Protein AF-A0AAD8A8C2-F1 (afdb_monomer_lite)

Secondary structure (DSSP, 8-state):
-------TT-PPPP-TTTTGGGG-SSEEEE-SSTTSEEEE-STTPPBPTTSSPBPSS-SSEEEEE-SS-EEEEESSSSS--EEE--PPPP---

Sequence (93 aa):
MDVRVFHRGRQPMPSVCQTNNGDCSHLCLLAPGSKGRTCACPIGIKLMVNGLTCAMGPTNSLIFAHRVDIRQISLDVPYIVDVVLPLPPLKML

Organism: Diploptera punctata (NCBI:txid6984)

Radius of gyration: 18.24 Å; chains: 1; bounding box: 44×36×52 Å

pLDDT: mean 92.32, std 6.48, range [63.88, 98.31]

Foldseek 3Di:
DDDDDDDPPPDDDDACCPPCNVLAPDHWAQDDDDSRTFHDDPPLWDDDPVRHYTDPGAPDWDWDDDPWFIWIWHPPDPDTDIDTDPDDTDDDD

Structure (mmCIF, N/CA/C/O backbone):
data_AF-A0AAD8A8C2-F1
#
_entry.id   AF-A0AAD8A8C2-F1
#
loop_
_atom_site.group_PDB
_atom_site.id
_atom_site.type_symbol
_atom_site.label_atom_id
_atom_site.label_alt_id
_atom_site.label_comp_id
_atom_site.label_asym_id
_atom_site.label_entity_id
_atom_site.label_seq_id
_atom_site.pdbx_PDB_ins_code
_atom_site.Cartn_x
_atom_site.Cartn_y
_atom_site.Cartn_z
_atom_site.occupancy
_atom_site.B_iso_or_equiv
_atom_site.auth_seq_id
_atom_site.auth_comp_id
_atom_site.auth_asym_id
_atom_site.auth_atom_id
_atom_site.pdbx_PDB_model_num
ATOM 1 N N . MET A 1 1 ? -12.992 -26.222 0.226 1.00 63.88 1 MET A N 1
ATOM 2 C CA . MET A 1 1 ? -14.270 -25.485 0.126 1.00 63.88 1 MET A CA 1
ATOM 3 C C . MET A 1 1 ? -14.496 -24.765 1.442 1.00 63.88 1 MET A C 1
ATOM 5 O O . MET A 1 1 ? -14.250 -25.371 2.474 1.00 63.88 1 MET A O 1
ATOM 9 N N . ASP A 1 2 ? -14.900 -23.497 1.396 1.00 91.94 2 ASP A N 1
ATOM 10 C CA . ASP A 1 2 ? -15.281 -22.692 2.566 1.00 91.94 2 ASP A CA 1
ATOM 11 C C . ASP A 1 2 ? -16.808 -22.514 2.539 1.00 91.94 2 ASP A C 1
ATOM 13 O O . ASP A 1 2 ? -17.370 -22.246 1.475 1.00 91.94 2 ASP A O 1
ATOM 17 N N . VAL A 1 3 ? -17.479 -22.700 3.678 1.00 91.62 3 VAL A N 1
ATOM 18 C CA . VAL A 1 3 ? -18.928 -22.503 3.824 1.00 91.62 3 VAL A CA 1
ATOM 19 C C . VAL A 1 3 ? -19.143 -21.383 4.830 1.00 91.62 3 VAL A C 1
ATOM 21 O O . VAL A 1 3 ? -18.744 -21.485 5.988 1.00 91.62 3 VAL A O 1
ATOM 24 N N . ARG A 1 4 ? -19.802 -20.305 4.397 1.00 89.69 4 ARG A N 1
ATOM 25 C CA . ARG A 1 4 ? -20.113 -19.147 5.243 1.00 89.69 4 ARG A CA 1
ATOM 26 C C . ARG A 1 4 ? -21.609 -18.905 5.297 1.00 89.69 4 ARG A C 1
ATOM 28 O O . ARG A 1 4 ? -22.302 -19.006 4.291 1.00 89.69 4 ARG A O 1
ATOM 35 N N . VAL A 1 5 ? -22.090 -18.505 6.470 1.00 91.25 5 VAL A N 1
ATOM 36 C CA . VAL A 1 5 ? -23.484 -18.098 6.658 1.00 91.25 5 VAL A CA 1
ATOM 37 C C . VAL A 1 5 ? -23.685 -16.686 6.105 1.00 91.25 5 VAL A C 1
ATOM 39 O O . VAL A 1 5 ? -23.022 -15.733 6.538 1.00 91.25 5 VAL A O 1
ATOM 42 N N . PHE A 1 6 ? -24.621 -16.556 5.165 1.00 91.62 6 PHE A N 1
ATOM 43 C CA . PHE A 1 6 ? -25.113 -15.282 4.654 1.00 91.62 6 PHE A CA 1
ATOM 44 C C . PHE A 1 6 ? -26.448 -14.955 5.330 1.00 91.62 6 PHE A C 1
ATOM 46 O O . PHE A 1 6 ? -27.445 -15.639 5.119 1.00 91.62 6 PHE A O 1
ATOM 53 N N . HIS A 1 7 ? -26.457 -13.932 6.186 1.00 93.75 7 HIS A N 1
ATOM 54 C CA . HIS A 1 7 ? -27.628 -13.550 6.972 1.00 93.75 7 HIS A CA 1
ATOM 55 C C . HIS A 1 7 ? -27.732 -12.026 7.076 1.00 93.75 7 HIS A C 1
ATOM 57 O O . HIS A 1 7 ? -26.739 -11.362 7.368 1.00 93.75 7 HIS A O 1
ATOM 63 N N . ARG A 1 8 ? -28.939 -11.464 6.906 1.00 90.56 8 ARG A N 1
ATOM 64 C CA . ARG A 1 8 ? -29.182 -10.004 6.916 1.00 90.56 8 ARG A CA 1
ATOM 65 C C . ARG A 1 8 ? -28.804 -9.331 8.242 1.00 90.56 8 ARG A C 1
ATOM 67 O O . ARG A 1 8 ? -28.411 -8.172 8.259 1.00 90.56 8 ARG A O 1
ATOM 74 N N . GLY A 1 9 ? -28.904 -10.063 9.351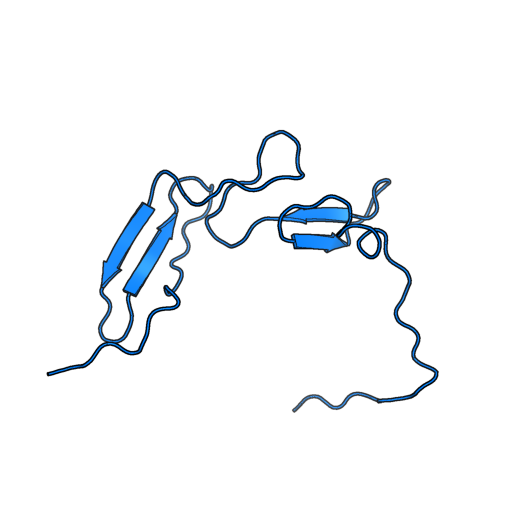 1.00 90.06 9 GLY A N 1
ATOM 75 C CA . GLY A 1 9 ? -28.517 -9.586 10.684 1.00 90.06 9 GLY A CA 1
ATOM 76 C C . GLY A 1 9 ? -27.005 -9.526 10.929 1.00 90.06 9 GLY A C 1
ATOM 77 O O . GLY A 1 9 ? -26.584 -9.016 11.961 1.00 90.06 9 GLY A O 1
ATOM 78 N N . ARG A 1 10 ? -26.175 -10.034 10.010 1.00 88.38 10 ARG A N 1
ATOM 79 C CA . ARG A 1 10 ? -24.718 -9.941 10.124 1.00 88.38 10 ARG A CA 1
ATOM 80 C C . ARG A 1 10 ? -24.281 -8.520 9.772 1.00 88.38 10 ARG A C 1
ATOM 82 O O . ARG A 1 10 ? -24.054 -8.207 8.608 1.00 88.38 10 ARG A O 1
ATOM 89 N N . GLN A 1 11 ? -24.187 -7.666 10.784 1.00 81.75 11 GLN A N 1
ATOM 90 C CA . GLN A 1 11 ? -23.705 -6.301 10.612 1.00 81.75 11 GLN A CA 1
ATOM 91 C C . GLN A 1 11 ? -22.174 -6.293 10.481 1.00 81.75 11 GLN A C 1
ATOM 93 O O . GLN A 1 11 ? -21.496 -6.982 11.251 1.00 81.75 11 GLN A O 1
ATOM 98 N N . PRO A 1 12 ? -21.607 -5.542 9.520 1.00 79.94 12 PRO A N 1
ATOM 99 C CA . PRO A 1 12 ? -20.183 -5.244 9.516 1.00 79.94 12 PRO A CA 1
ATOM 100 C C . PRO A 1 12 ? -19.818 -4.552 10.831 1.00 79.94 12 PRO A C 1
ATOM 102 O O . PRO A 1 12 ? -20.519 -3.637 11.261 1.00 79.94 12 PRO A O 1
ATOM 105 N N . MET A 1 13 ? -18.734 -4.984 11.474 1.00 82.69 13 MET A N 1
ATOM 106 C CA . MET A 1 13 ? -18.257 -4.303 12.674 1.00 82.69 13 MET A CA 1
ATOM 107 C C . MET A 1 13 ? -17.779 -2.896 12.271 1.00 82.69 13 MET A C 1
ATOM 109 O O . MET A 1 13 ? -16.963 -2.802 11.346 1.00 82.69 13 MET A O 1
ATOM 113 N N . PRO A 1 14 ? -18.253 -1.817 12.922 1.00 87.56 14 PRO A N 1
ATOM 114 C CA . PRO A 1 14 ? -17.751 -0.475 12.662 1.00 87.56 14 PRO A CA 1
ATOM 115 C C . PRO A 1 14 ? -16.233 -0.439 12.812 1.00 87.56 14 PRO A C 1
ATOM 117 O O . PRO A 1 14 ? -15.675 -1.040 13.733 1.00 87.56 14 PRO A O 1
ATOM 120 N N . SER A 1 15 ? -15.559 0.254 11.899 1.00 90.12 15 SER A N 1
ATOM 121 C CA . SER A 1 15 ? -14.103 0.329 11.906 1.00 90.12 15 SER A CA 1
ATOM 122 C C . SER A 1 15 ? -13.614 1.743 11.646 1.00 90.12 15 SER A C 1
ATOM 124 O O . SER A 1 15 ? -14.231 2.505 10.903 1.00 90.12 15 SER A O 1
ATOM 126 N N . VAL A 1 16 ? -12.456 2.075 12.210 1.00 93.69 16 VAL A N 1
ATOM 127 C CA . VAL A 1 16 ? -11.797 3.375 12.010 1.00 93.69 16 VAL A CA 1
ATOM 128 C C . VAL A 1 16 ? -11.388 3.628 10.551 1.00 93.69 16 VAL A C 1
ATOM 130 O O . VAL A 1 16 ? -11.110 4.763 10.185 1.00 93.69 16 VAL A O 1
ATOM 133 N N . CYS A 1 17 ? -11.370 2.590 9.708 1.00 95.69 17 CYS A N 1
ATOM 134 C CA . CYS A 1 17 ? -11.094 2.701 8.276 1.00 95.69 17 CYS A CA 1
ATOM 135 C C . CYS A 1 17 ? -12.334 3.087 7.450 1.00 95.69 17 CYS A C 1
ATOM 137 O O . CYS A 1 17 ? -12.202 3.419 6.277 1.00 95.69 17 CYS A O 1
ATOM 139 N N . GLN A 1 18 ? -13.540 3.033 8.027 1.00 94.50 18 GLN A N 1
ATOM 140 C CA . GLN A 1 18 ? -14.787 3.251 7.285 1.00 94.50 18 GLN A CA 1
ATOM 141 C C . GLN A 1 18 ? -14.945 4.700 6.804 1.00 94.50 18 GLN A C 1
ATOM 143 O O . GLN A 1 18 ? -15.495 4.942 5.732 1.00 94.50 18 GLN A O 1
ATOM 148 N N . THR A 1 19 ? -14.429 5.657 7.573 1.00 94.69 19 THR A N 1
ATOM 149 C CA . THR A 1 19 ? -14.428 7.075 7.208 1.00 94.69 19 THR A CA 1
ATOM 150 C C . THR A 1 19 ? -13.120 7.416 6.508 1.00 94.69 19 THR A C 1
ATOM 152 O O . THR A 1 19 ? -12.051 7.227 7.082 1.00 94.69 19 THR A O 1
ATOM 155 N N . ASN A 1 20 ? -13.199 7.916 5.271 1.00 96.44 20 ASN A N 1
ATOM 156 C CA . ASN A 1 20 ? -12.053 8.372 4.473 1.00 96.44 20 ASN A CA 1
ATOM 157 C C . ASN A 1 20 ? -10.879 7.369 4.381 1.00 96.44 20 ASN A C 1
ATOM 159 O O . ASN A 1 20 ? -9.724 7.778 4.364 1.00 96.44 20 ASN A O 1
ATOM 163 N N . ASN A 1 21 ? -11.143 6.054 4.386 1.00 96.69 21 ASN A N 1
ATOM 164 C CA . ASN A 1 21 ? -10.099 5.017 4.438 1.00 96.69 21 ASN A CA 1
ATOM 165 C C . ASN A 1 21 ? -9.127 5.192 5.625 1.00 96.69 21 ASN A C 1
ATOM 167 O O . ASN A 1 21 ? -7.938 4.895 5.517 1.00 96.69 21 ASN A O 1
ATOM 171 N N . GLY A 1 22 ? -9.594 5.769 6.739 1.00 95.56 22 GLY A N 1
ATOM 172 C CA . GLY A 1 22 ? -8.732 6.195 7.836 1.00 95.56 22 GLY A CA 1
ATOM 173 C C . GLY A 1 22 ? -7.603 7.119 7.368 1.00 95.56 22 GLY A C 1
ATOM 174 O O . GLY A 1 22 ? -6.481 6.969 7.821 1.00 95.56 22 GLY A O 1
ATOM 175 N N . ASP A 1 23 ? -7.839 8.004 6.404 1.00 96.88 23 ASP A N 1
ATOM 176 C CA . ASP A 1 23 ? -6.845 8.903 5.797 1.00 96.88 23 ASP A CA 1
ATOM 177 C C . ASP A 1 23 ? -5.659 8.192 5.109 1.00 96.88 23 ASP A C 1
ATOM 179 O O . ASP A 1 23 ? -4.637 8.815 4.814 1.00 96.88 23 ASP A O 1
ATOM 183 N N . CYS A 1 24 ? -5.759 6.884 4.852 1.00 98.06 24 CYS A N 1
ATOM 184 C CA . CYS A 1 24 ? -4.739 6.137 4.128 1.00 98.06 24 CYS A CA 1
ATOM 185 C C . CYS A 1 24 ? -4.893 6.338 2.618 1.00 98.06 24 CYS A C 1
ATOM 187 O O . CYS A 1 24 ? -5.979 6.188 2.059 1.00 98.06 24 CYS A O 1
ATOM 189 N N . SER A 1 25 ? -3.778 6.571 1.929 1.00 98.31 25 SER A N 1
ATOM 190 C CA . SER A 1 25 ? -3.775 6.683 0.461 1.00 98.31 25 SER A CA 1
ATOM 191 C C . SER A 1 25 ? -4.124 5.381 -0.271 1.00 98.31 25 SER A C 1
ATOM 193 O O . SER A 1 25 ? -4.657 5.440 -1.371 1.00 98.31 25 SER A O 1
ATOM 195 N N . HIS A 1 26 ? -3.800 4.218 0.312 1.00 97.88 26 HIS A N 1
ATOM 196 C CA . HIS A 1 26 ? -3.978 2.907 -0.324 1.00 97.88 26 HIS A CA 1
ATOM 197 C C . HIS A 1 26 ? -4.694 1.926 0.609 1.00 97.88 26 HIS A C 1
ATOM 199 O O . HIS A 1 26 ? -5.904 1.746 0.495 1.00 97.88 26 HIS A O 1
ATOM 205 N N . LEU A 1 27 ? -3.979 1.300 1.552 1.00 98.06 27 LEU A N 1
ATOM 206 C CA . LEU A 1 27 ? -4.552 0.274 2.426 1.00 98.06 27 LEU A CA 1
ATOM 207 C C . LEU A 1 27 ? -4.685 0.792 3.857 1.00 98.06 27 LEU A C 1
ATOM 209 O O . LEU A 1 27 ? -3.700 1.241 4.442 1.00 98.06 27 LEU A O 1
ATOM 213 N N . CYS A 1 28 ? -5.882 0.674 4.430 1.00 97.69 28 CYS A N 1
ATOM 214 C CA . CYS A 1 28 ? -6.133 0.861 5.856 1.00 97.69 28 CYS A CA 1
ATOM 215 C C . CYS A 1 28 ? -6.337 -0.500 6.519 1.00 97.69 28 CYS A C 1
ATOM 217 O O . CYS A 1 28 ? -7.311 -1.199 6.239 1.00 97.69 28 CYS A O 1
ATOM 219 N N . LEU A 1 29 ? -5.398 -0.893 7.379 1.00 97.19 29 LEU A N 1
ATOM 220 C CA . LEU A 1 29 ? -5.411 -2.180 8.065 1.00 97.19 29 LEU A CA 1
ATOM 221 C C . LEU A 1 29 ? -5.759 -1.977 9.536 1.00 97.19 29 LEU A C 1
ATOM 223 O O . LEU A 1 29 ? -5.207 -1.092 10.190 1.00 97.19 29 LEU A O 1
ATOM 227 N N . LEU A 1 30 ? -6.657 -2.808 10.067 1.00 95.31 30 LEU A N 1
ATOM 228 C CA . LEU A 1 30 ? -6.974 -2.802 11.494 1.00 95.31 30 LEU A CA 1
ATOM 229 C C . LEU A 1 30 ? -5.761 -3.283 12.286 1.00 95.31 30 LEU A C 1
ATOM 231 O O . LEU A 1 30 ? -5.165 -4.308 11.957 1.00 95.31 30 LEU A O 1
ATOM 235 N N . ALA A 1 31 ? -5.407 -2.534 13.325 1.00 94.31 31 ALA A N 1
ATOM 236 C CA . ALA A 1 31 ? -4.247 -2.818 14.155 1.00 94.31 31 ALA A CA 1
ATOM 237 C C . ALA A 1 31 ? -4.587 -2.599 15.636 1.00 94.31 31 ALA A C 1
ATOM 239 O O . ALA A 1 31 ? -5.368 -1.696 15.951 1.00 94.31 31 ALA A O 1
ATOM 240 N N . PRO A 1 32 ? -3.999 -3.384 16.555 1.00 92.50 32 PRO A N 1
ATOM 241 C CA . PRO A 1 32 ? -4.095 -3.114 17.984 1.00 92.50 32 PRO A CA 1
ATOM 242 C C . PRO A 1 32 ? -3.526 -1.734 18.348 1.00 92.50 32 PRO A C 1
ATOM 244 O O . PRO A 1 32 ? -2.665 -1.193 17.654 1.00 92.50 32 PRO A O 1
ATOM 247 N N . GLY A 1 33 ? -3.961 -1.190 19.485 1.00 88.25 33 GLY A N 1
ATOM 248 C CA . GLY A 1 33 ? -3.449 0.067 20.035 1.00 88.25 33 GLY A CA 1
ATOM 249 C C . GLY A 1 33 ? -4.403 1.250 19.876 1.00 88.25 33 GLY A C 1
ATOM 250 O O . GLY A 1 33 ? -5.512 1.125 19.362 1.00 88.25 33 GLY A O 1
ATOM 251 N N . SER A 1 34 ? -3.962 2.420 20.341 1.00 85.56 34 SER A N 1
ATOM 252 C CA . SER A 1 34 ? -4.815 3.607 20.515 1.00 85.56 34 SER A CA 1
ATOM 253 C C . SER A 1 34 ? -5.407 4.161 19.217 1.00 85.56 34 SER A C 1
ATOM 255 O O . SER A 1 34 ? -6.493 4.731 19.242 1.00 85.56 34 SER A O 1
ATOM 257 N N . LYS A 1 35 ? -4.725 3.985 18.078 1.00 87.75 35 LYS A N 1
ATOM 258 C CA . LYS A 1 35 ? -5.217 4.435 16.765 1.00 87.75 35 LYS A CA 1
ATOM 259 C C . LYS A 1 35 ? -6.184 3.447 16.100 1.00 87.75 35 LYS A C 1
ATOM 261 O O . LYS A 1 35 ? -6.867 3.839 15.161 1.00 87.75 35 LYS A O 1
ATOM 266 N N . GLY A 1 36 ? -6.208 2.175 16.512 1.0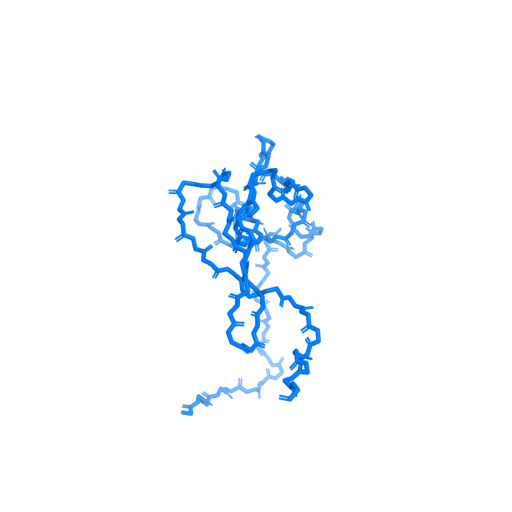0 92.75 36 GLY A N 1
ATOM 267 C CA . GLY A 1 36 ? -7.058 1.126 15.922 1.00 92.75 36 GLY A CA 1
ATOM 268 C C . GLY A 1 36 ? -6.770 0.764 14.453 1.00 92.75 36 GLY A C 1
ATOM 269 O O . GLY A 1 36 ? -7.448 -0.095 13.889 1.00 92.75 36 GLY A O 1
ATOM 270 N N . ARG A 1 37 ? -5.786 1.413 13.812 1.00 95.50 37 ARG A N 1
ATOM 271 C CA . ARG A 1 37 ? -5.400 1.201 12.410 1.00 95.50 37 ARG A CA 1
ATOM 272 C C . ARG A 1 37 ? -3.922 1.450 12.152 1.00 95.50 37 ARG A C 1
ATOM 274 O O . ARG A 1 37 ? -3.244 2.138 12.913 1.00 95.50 37 ARG A O 1
ATOM 281 N N . THR A 1 38 ? -3.451 0.963 11.013 1.00 96.56 38 THR A N 1
ATOM 282 C CA . THR A 1 38 ? -2.167 1.302 10.394 1.00 96.56 38 THR A CA 1
ATOM 283 C C . THR A 1 38 ? -2.349 1.380 8.878 1.00 96.56 38 THR A C 1
ATOM 285 O O . THR A 1 38 ? -3.072 0.566 8.304 1.00 96.56 38 THR A O 1
ATOM 288 N N . CYS A 1 39 ? -1.725 2.363 8.221 1.00 97.62 39 CYS A N 1
ATOM 289 C CA . CYS A 1 39 ? -1.717 2.409 6.759 1.00 97.62 39 CYS A CA 1
ATOM 290 C C . CYS A 1 39 ? -0.626 1.500 6.198 1.00 97.62 39 CYS A C 1
ATOM 292 O O . CYS A 1 39 ? 0.474 1.427 6.745 1.00 97.62 39 CYS A O 1
ATOM 294 N N . ALA A 1 40 ? -0.919 0.851 5.078 1.00 97.38 40 ALA A N 1
ATOM 295 C CA . ALA A 1 40 ? 0.031 0.037 4.337 1.00 97.38 40 ALA A CA 1
ATOM 296 C C . ALA A 1 40 ? -0.015 0.374 2.843 1.00 97.38 40 ALA A C 1
ATOM 298 O O . ALA A 1 40 ? -0.993 0.928 2.330 1.00 97.38 40 ALA A O 1
ATOM 299 N N . CYS A 1 41 ? 1.064 0.029 2.152 1.00 97.19 41 CYS A N 1
ATOM 300 C CA . CYS A 1 41 ? 1.210 0.230 0.718 1.00 97.19 41 CYS A CA 1
ATOM 301 C C . CYS A 1 41 ? 1.190 -1.110 -0.017 1.00 97.19 41 CYS A C 1
ATOM 303 O O . CYS A 1 41 ? 1.469 -2.144 0.599 1.00 97.19 41 CYS A O 1
ATOM 305 N N . PRO A 1 42 ? 0.872 -1.112 -1.324 1.00 95.75 42 PRO A N 1
ATOM 306 C CA . PRO A 1 42 ? 1.066 -2.286 -2.161 1.00 95.75 42 PRO A CA 1
ATOM 307 C C . PRO A 1 42 ? 2.502 -2.816 -2.063 1.00 95.75 42 PRO A C 1
ATOM 309 O O . PRO A 1 42 ? 3.434 -2.078 -1.732 1.00 95.75 42 PRO A O 1
ATOM 312 N N . ILE A 1 43 ? 2.678 -4.102 -2.364 1.00 95.00 43 ILE A N 1
ATOM 313 C CA . ILE A 1 43 ? 3.985 -4.763 -2.293 1.00 95.00 43 ILE A CA 1
ATOM 314 C C . ILE A 1 43 ? 5.005 -3.991 -3.136 1.00 95.00 43 ILE A C 1
ATOM 316 O O . ILE A 1 43 ? 4.734 -3.607 -4.272 1.00 95.00 43 ILE A O 1
ATOM 320 N N . GLY A 1 44 ? 6.183 -3.756 -2.559 1.00 93.94 44 GLY A N 1
ATOM 321 C CA . GLY A 1 44 ? 7.267 -3.038 -3.222 1.00 93.94 44 GLY A CA 1
ATOM 322 C C . GLY A 1 44 ? 7.118 -1.515 -3.244 1.00 93.94 44 GLY A C 1
ATOM 323 O O . GLY A 1 44 ? 8.026 -0.840 -3.721 1.00 93.94 44 GLY A O 1
ATOM 324 N N . ILE A 1 45 ? 6.033 -0.951 -2.706 1.00 95.62 45 ILE A N 1
ATOM 325 C CA . ILE A 1 45 ? 5.846 0.498 -2.592 1.00 95.62 45 ILE A CA 1
ATOM 326 C C . ILE A 1 45 ? 6.108 0.938 -1.151 1.00 95.62 45 ILE A C 1
ATOM 328 O O . ILE A 1 45 ? 5.583 0.367 -0.193 1.00 95.62 45 ILE A O 1
ATOM 332 N N . LYS A 1 46 ? 6.918 1.986 -0.987 1.00 96.12 46 LYS A N 1
ATOM 333 C CA . LYS A 1 46 ? 7.280 2.526 0.325 1.00 96.12 46 LYS A CA 1
ATOM 334 C C . LYS A 1 46 ? 6.182 3.436 0.887 1.00 96.12 46 LYS A C 1
ATOM 336 O O . LYS A 1 46 ? 5.658 4.301 0.182 1.00 96.12 46 LYS A O 1
ATOM 341 N N . LEU A 1 47 ? 5.887 3.280 2.179 1.00 97.00 47 LEU A N 1
ATOM 342 C CA . LEU A 1 47 ? 5.075 4.228 2.945 1.00 97.00 47 LEU A CA 1
ATOM 343 C C . LEU A 1 47 ? 5.913 5.465 3.287 1.00 97.00 47 LEU A C 1
ATOM 345 O O . LEU A 1 47 ? 7.046 5.350 3.759 1.00 97.00 47 LEU A O 1
ATOM 349 N N . MET A 1 48 ? 5.365 6.650 3.036 1.00 96.75 48 MET A N 1
ATOM 350 C CA . MET A 1 48 ? 6.024 7.915 3.345 1.00 96.75 48 MET A CA 1
ATOM 351 C C . MET A 1 48 ? 6.081 8.166 4.856 1.00 96.75 48 MET A C 1
ATOM 353 O O . MET A 1 48 ? 5.373 7.548 5.649 1.00 96.75 48 MET A O 1
ATOM 357 N N . VAL A 1 49 ? 6.918 9.127 5.258 1.00 96.38 49 VAL A N 1
ATOM 358 C CA . VAL A 1 49 ? 7.194 9.457 6.669 1.00 96.38 49 VAL A CA 1
ATOM 359 C C . VAL A 1 49 ? 5.943 9.895 7.440 1.00 96.38 49 VAL A C 1
ATOM 361 O O . VAL A 1 49 ? 5.863 9.695 8.647 1.00 96.38 49 VAL A O 1
ATOM 364 N N . ASN A 1 50 ? 4.933 10.436 6.754 1.00 96.25 50 ASN A N 1
ATOM 365 C CA . ASN A 1 50 ? 3.655 10.786 7.378 1.00 96.25 50 ASN A CA 1
ATOM 366 C C . ASN A 1 50 ? 2.839 9.563 7.841 1.00 96.25 50 ASN A C 1
ATOM 368 O O . ASN A 1 50 ? 1.853 9.732 8.552 1.00 96.25 50 ASN A O 1
ATOM 372 N N . GLY A 1 51 ? 3.218 8.345 7.437 1.00 96.31 51 GLY A N 1
ATOM 373 C CA . GLY A 1 51 ? 2.526 7.112 7.798 1.00 96.31 51 GLY A CA 1
ATOM 374 C C . GLY A 1 51 ? 1.135 6.961 7.176 1.00 96.31 51 GLY A C 1
ATOM 375 O O . GLY A 1 51 ? 0.360 6.133 7.649 1.00 96.31 51 GLY A O 1
ATOM 376 N N . LEU A 1 52 ? 0.803 7.757 6.153 1.00 97.12 52 LEU A N 1
ATOM 377 C CA . LEU A 1 52 ? -0.521 7.811 5.517 1.00 97.12 52 LEU A CA 1
ATOM 378 C C . LEU A 1 52 ? -0.446 7.631 3.995 1.00 97.12 52 LEU A C 1
ATOM 380 O O . LEU A 1 52 ? -1.274 6.936 3.394 1.00 97.12 52 LEU A O 1
ATOM 384 N N . THR A 1 53 ? 0.551 8.249 3.358 1.00 98.19 53 THR A N 1
ATOM 385 C CA . THR A 1 53 ? 0.683 8.269 1.899 1.00 98.19 53 THR A CA 1
ATOM 386 C C . THR A 1 53 ? 1.747 7.296 1.417 1.00 98.19 53 THR A C 1
ATOM 388 O O . THR A 1 53 ? 2.823 7.196 1.998 1.00 98.19 53 THR A O 1
ATOM 391 N N . CYS A 1 54 ? 1.464 6.579 0.337 1.00 98.06 54 CYS A N 1
ATOM 392 C CA . CYS A 1 54 ? 2.445 5.746 -0.348 1.00 98.06 54 CYS A CA 1
ATOM 393 C C . CYS A 1 54 ? 3.185 6.555 -1.412 1.00 98.06 54 CYS A C 1
ATOM 395 O O . CYS A 1 54 ? 2.648 7.526 -1.948 1.00 98.06 54 CYS A O 1
ATOM 397 N N . ALA A 1 55 ? 4.410 6.141 -1.731 1.00 96.56 55 ALA A N 1
ATOM 398 C CA . ALA A 1 55 ? 5.090 6.598 -2.937 1.00 96.56 55 ALA A CA 1
ATOM 399 C C . ALA A 1 55 ? 4.270 6.242 -4.192 1.00 96.56 55 ALA A C 1
ATOM 401 O O . ALA A 1 55 ? 3.493 5.288 -4.182 1.00 96.56 55 ALA A O 1
ATOM 402 N N . MET A 1 56 ? 4.461 6.988 -5.285 1.00 94.19 56 MET A N 1
ATOM 403 C CA . MET A 1 56 ? 3.779 6.708 -6.561 1.00 94.19 56 MET A CA 1
ATOM 404 C C . MET A 1 56 ? 4.150 5.336 -7.149 1.00 94.19 56 MET A C 1
ATOM 406 O O . MET A 1 56 ? 3.403 4.774 -7.941 1.00 94.19 56 MET A O 1
ATOM 410 N N . GLY A 1 57 ? 5.300 4.798 -6.753 1.00 92.75 57 GLY A N 1
ATOM 411 C CA . GLY A 1 57 ? 5.821 3.498 -7.141 1.00 92.75 57 GLY A CA 1
ATOM 412 C C . GLY A 1 57 ? 7.205 3.294 -6.522 1.00 92.75 57 GLY A C 1
ATOM 413 O O . GLY A 1 57 ? 7.672 4.167 -5.780 1.00 92.75 57 GLY A O 1
ATOM 414 N N . PRO A 1 58 ? 7.866 2.163 -6.799 1.00 94.19 58 PRO A N 1
ATOM 415 C CA . PRO A 1 58 ? 9.269 1.998 -6.457 1.00 94.19 58 PRO A CA 1
ATOM 416 C C . PRO A 1 58 ? 10.142 2.905 -7.331 1.00 94.19 58 PRO A C 1
ATOM 418 O O . PRO A 1 58 ? 10.004 2.936 -8.552 1.00 94.19 58 PRO A O 1
ATOM 421 N N . THR A 1 59 ? 11.044 3.640 -6.694 1.00 93.44 59 THR A N 1
ATOM 422 C CA . THR A 1 59 ? 12.105 4.423 -7.329 1.00 93.44 59 THR A CA 1
ATOM 423 C C . THR A 1 59 ? 13.230 3.543 -7.860 1.00 93.44 59 THR A C 1
ATOM 425 O O . THR A 1 59 ? 13.763 3.828 -8.927 1.00 93.44 59 THR A O 1
ATOM 428 N N . ASN A 1 60 ? 13.563 2.459 -7.155 1.00 94.69 60 ASN A N 1
ATOM 429 C CA . ASN A 1 60 ? 14.573 1.497 -7.578 1.00 94.69 60 ASN A CA 1
ATOM 430 C C . ASN A 1 60 ? 13.915 0.138 -7.779 1.00 94.69 60 ASN A C 1
ATOM 432 O O . ASN A 1 60 ? 13.382 -0.460 -6.841 1.00 94.69 60 ASN A O 1
ATOM 436 N N . SER A 1 61 ? 13.952 -0.362 -9.012 1.00 95.06 61 SER A N 1
ATOM 437 C CA . SER A 1 61 ? 13.354 -1.650 -9.338 1.00 95.06 61 SER A CA 1
ATOM 438 C C . SER A 1 61 ? 14.143 -2.415 -10.391 1.00 95.06 61 SER A C 1
ATOM 440 O O . SER A 1 61 ? 14.824 -1.835 -11.235 1.00 95.06 61 SER A O 1
ATOM 442 N N . LEU A 1 62 ? 14.037 -3.740 -10.321 1.00 95.75 62 LEU A N 1
ATOM 443 C CA . LEU A 1 62 ? 14.502 -4.662 -11.345 1.00 95.75 62 LEU A CA 1
ATOM 444 C C . LEU A 1 62 ? 13.276 -5.232 -12.054 1.00 95.75 62 LEU A C 1
ATOM 446 O O . LEU A 1 62 ? 12.472 -5.922 -11.426 1.00 95.75 62 LEU A O 1
ATOM 450 N N . ILE A 1 63 ? 13.144 -4.963 -13.351 1.00 95.88 63 ILE A N 1
ATOM 451 C CA . ILE A 1 63 ? 12.103 -5.550 -14.198 1.00 95.88 63 ILE A CA 1
ATOM 452 C C . ILE A 1 63 ? 12.740 -6.649 -15.041 1.00 95.88 63 ILE A C 1
ATOM 454 O O . ILE A 1 63 ? 13.789 -6.440 -15.649 1.00 95.88 63 ILE A O 1
ATOM 458 N N . PHE A 1 64 ? 12.105 -7.816 -15.088 1.00 95.00 64 PHE A N 1
ATOM 459 C CA . PHE A 1 64 ? 12.580 -8.945 -15.878 1.00 95.00 64 PHE A CA 1
ATOM 460 C C . PHE A 1 64 ? 11.423 -9.720 -16.505 1.00 95.00 64 PHE A C 1
ATOM 462 O O . PHE A 1 64 ? 10.316 -9.787 -15.968 1.00 95.00 64 PHE A O 1
ATOM 469 N N . ALA A 1 65 ? 11.691 -10.308 -17.667 1.00 94.00 65 ALA A N 1
ATOM 470 C CA . ALA A 1 65 ? 10.742 -11.165 -18.353 1.00 94.00 65 ALA A CA 1
ATOM 471 C C . ALA A 1 65 ? 10.860 -12.603 -17.842 1.00 94.00 65 ALA A C 1
ATOM 473 O O . ALA A 1 65 ? 11.955 -13.155 -17.718 1.00 94.00 65 ALA A O 1
ATOM 474 N N . HIS A 1 66 ? 9.715 -13.214 -17.586 1.00 91.44 66 HIS A N 1
ATOM 475 C CA . HIS A 1 66 ? 9.567 -14.645 -17.401 1.00 91.44 66 HIS A CA 1
ATOM 476 C C . HIS A 1 66 ? 8.903 -15.250 -18.652 1.00 91.44 66 HIS A C 1
ATOM 478 O O . HIS A 1 66 ? 8.566 -14.541 -19.599 1.00 91.44 66 HIS A O 1
ATOM 484 N N . ARG A 1 67 ? 8.706 -16.575 -18.690 1.00 88.44 67 ARG A N 1
ATOM 485 C CA . ARG A 1 67 ? 8.185 -17.269 -19.887 1.00 88.44 67 ARG A CA 1
ATOM 486 C C . ARG A 1 67 ? 6.803 -16.791 -20.343 1.00 88.44 67 ARG A C 1
ATOM 488 O O . ARG A 1 67 ? 6.502 -16.887 -21.522 1.00 88.44 67 ARG A O 1
ATOM 495 N N . VAL A 1 68 ? 5.952 -16.359 -19.415 1.00 89.69 68 VAL A N 1
ATOM 496 C CA . VAL A 1 68 ? 4.533 -16.041 -19.681 1.00 89.69 68 VAL A CA 1
ATOM 497 C C . VAL A 1 68 ? 4.088 -14.711 -19.078 1.00 89.69 68 VAL A C 1
ATOM 499 O O . VAL A 1 68 ? 2.970 -14.268 -19.321 1.00 89.69 68 VAL A O 1
ATOM 502 N N . ASP A 1 69 ? 4.951 -14.084 -18.284 1.00 92.50 69 ASP A N 1
ATOM 503 C CA . ASP A 1 69 ? 4.655 -12.869 -17.540 1.00 92.50 69 ASP A CA 1
ATOM 504 C C . ASP A 1 69 ? 5.909 -11.992 -17.419 1.00 92.50 69 ASP A C 1
ATOM 506 O O . ASP A 1 69 ? 7.026 -12.430 -17.696 1.00 92.50 69 ASP A O 1
ATOM 510 N N . ILE A 1 70 ? 5.718 -10.727 -17.054 1.00 94.62 70 ILE A N 1
ATOM 511 C CA . ILE A 1 70 ? 6.804 -9.806 -16.709 1.00 94.62 70 ILE A CA 1
ATOM 512 C C . ILE A 1 70 ? 6.691 -9.530 -15.220 1.00 94.62 70 ILE A C 1
ATOM 514 O O . ILE A 1 70 ? 5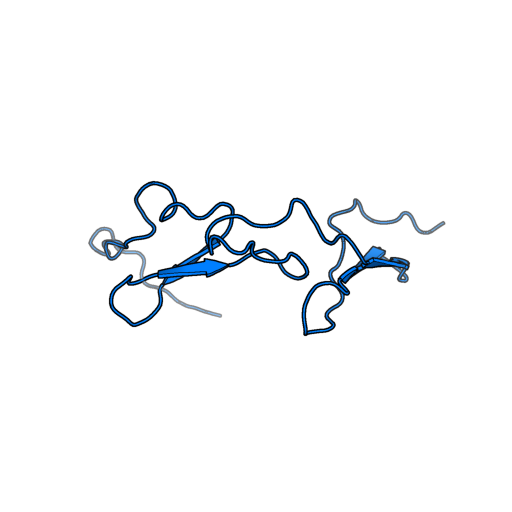.594 -9.289 -14.708 1.00 94.62 70 ILE A O 1
ATOM 518 N N . ARG A 1 71 ? 7.825 -9.556 -14.529 1.00 95.69 71 ARG A N 1
ATOM 519 C CA . ARG A 1 71 ? 7.897 -9.374 -13.084 1.00 95.69 71 ARG A CA 1
ATOM 520 C C . ARG A 1 71 ? 8.755 -8.182 -12.725 1.00 95.69 71 ARG A C 1
ATOM 522 O O . ARG A 1 71 ? 9.645 -7.785 -13.476 1.00 95.69 71 ARG A O 1
ATOM 529 N N . GLN A 1 72 ? 8.488 -7.638 -11.550 1.00 95.44 72 GLN A N 1
ATOM 530 C CA . GLN A 1 72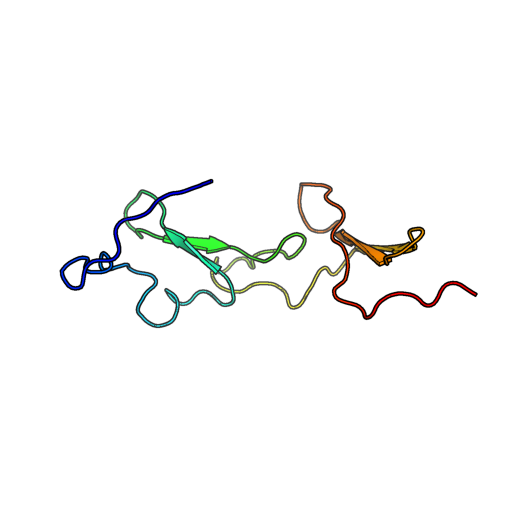 ? 9.230 -6.530 -10.981 1.00 95.44 72 GLN A CA 1
ATOM 531 C C . GLN A 1 72 ? 9.588 -6.822 -9.527 1.00 95.44 72 GLN A C 1
ATOM 533 O O . GLN A 1 72 ? 8.737 -7.238 -8.744 1.00 95.44 72 GLN A O 1
ATOM 538 N N . ILE A 1 73 ? 10.836 -6.550 -9.158 1.00 96.31 73 ILE A N 1
ATOM 539 C CA . ILE A 1 73 ? 11.314 -6.54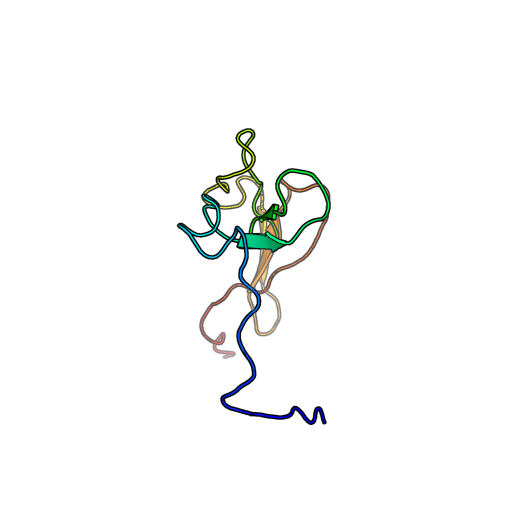7 -7.773 1.00 96.31 73 ILE A CA 1
ATOM 540 C C . ILE A 1 73 ? 11.598 -5.101 -7.375 1.00 96.31 73 ILE A C 1
ATOM 542 O O . ILE A 1 73 ? 12.303 -4.390 -8.090 1.00 96.31 73 ILE A O 1
ATOM 546 N N . SER A 1 74 ? 11.063 -4.665 -6.235 1.00 96.75 74 SER A N 1
ATOM 547 C CA . SER A 1 74 ? 11.397 -3.366 -5.636 1.00 96.75 74 SER A CA 1
ATOM 548 C C . SER A 1 74 ? 12.631 -3.481 -4.747 1.00 96.75 74 SER A C 1
ATOM 550 O O . SER A 1 74 ? 12.757 -4.439 -3.988 1.00 96.75 74 SER A O 1
ATOM 552 N N . LEU A 1 75 ? 13.515 -2.488 -4.824 1.00 95.81 75 LEU A N 1
ATOM 553 C CA . LEU A 1 75 ? 14.721 -2.373 -3.998 1.00 95.81 75 LEU A CA 1
ATOM 554 C C . LEU A 1 75 ? 14.588 -1.286 -2.917 1.00 95.81 75 LEU A C 1
ATOM 556 O O . LEU A 1 75 ? 15.518 -1.062 -2.148 1.00 95.81 75 LEU A O 1
ATOM 560 N N . ASP A 1 76 ? 13.442 -0.603 -2.844 1.00 94.00 76 ASP A N 1
ATOM 561 C CA . ASP A 1 76 ? 13.211 0.494 -1.889 1.00 94.00 76 ASP A CA 1
ATOM 562 C C . ASP A 1 76 ? 12.655 0.024 -0.536 1.00 94.00 76 ASP A C 1
ATOM 564 O O . ASP A 1 76 ? 12.497 0.816 0.402 1.00 94.00 76 ASP A O 1
ATOM 568 N N . VAL A 1 77 ? 12.312 -1.260 -0.447 1.00 94.00 77 VAL A N 1
ATOM 569 C CA . VAL A 1 77 ? 11.750 -1.927 0.729 1.00 94.00 77 VAL A CA 1
ATOM 570 C C . VAL A 1 77 ? 12.749 -2.957 1.273 1.00 94.00 77 VAL A C 1
ATOM 572 O O . VAL A 1 77 ? 13.557 -3.486 0.516 1.00 94.00 77 VAL A O 1
ATOM 575 N N . PRO A 1 78 ? 12.717 -3.277 2.581 1.00 92.31 78 PRO A N 1
ATOM 576 C CA . PRO A 1 78 ? 13.712 -4.156 3.209 1.00 92.31 78 PRO A CA 1
ATOM 577 C C . PRO A 1 78 ? 13.534 -5.647 2.874 1.00 92.31 78 PRO A C 1
ATOM 579 O O . PRO A 1 78 ? 14.261 -6.486 3.399 1.00 92.31 78 PRO A O 1
ATOM 582 N N . TYR A 1 79 ? 12.547 -5.991 2.049 1.00 92.00 79 TYR A N 1
ATOM 583 C CA . TYR A 1 79 ? 12.242 -7.353 1.631 1.00 92.00 79 TYR A CA 1
ATOM 584 C C . TYR A 1 79 ? 12.330 -7.465 0.108 1.00 92.00 79 TYR A C 1
ATOM 586 O O . TYR A 1 79 ? 12.016 -6.521 -0.610 1.00 92.00 79 TYR A O 1
ATOM 594 N N . ILE A 1 80 ? 12.714 -8.640 -0.389 1.00 92.88 80 ILE A N 1
ATOM 595 C CA . ILE A 1 80 ? 12.838 -8.913 -1.823 1.00 92.88 80 ILE A CA 1
ATOM 596 C C . ILE A 1 80 ? 11.701 -9.849 -2.216 1.00 92.88 80 ILE A C 1
ATOM 598 O O . ILE A 1 80 ? 11.668 -11.001 -1.792 1.00 92.88 80 ILE A O 1
ATOM 602 N N . VAL A 1 81 ? 10.754 -9.333 -2.996 1.00 94.06 81 VAL A N 1
ATOM 603 C CA . VAL A 1 81 ? 9.613 -10.091 -3.524 1.00 94.06 81 VAL A CA 1
ATOM 604 C C . VAL A 1 81 ? 9.402 -9.684 -4.977 1.00 94.06 81 VAL A C 1
ATOM 606 O O . VAL A 1 81 ? 9.380 -8.489 -5.283 1.00 94.06 81 VAL A O 1
ATOM 609 N N . ASP A 1 82 ? 9.252 -10.665 -5.864 1.00 93.88 82 ASP A N 1
ATOM 610 C CA . ASP A 1 82 ? 8.886 -10.453 -7.258 1.00 93.88 82 ASP A CA 1
ATOM 611 C C . ASP A 1 82 ? 7.363 -10.383 -7.415 1.00 93.88 82 ASP A C 1
ATOM 613 O O . ASP A 1 82 ? 6.615 -11.255 -6.977 1.00 93.88 82 ASP A O 1
ATOM 617 N N . VAL A 1 83 ? 6.891 -9.313 -8.047 1.00 94.31 83 VAL A N 1
ATOM 618 C CA . VAL A 1 83 ? 5.473 -9.082 -8.318 1.00 94.31 83 VAL A CA 1
ATOM 619 C C . VAL A 1 83 ? 5.239 -9.205 -9.814 1.00 94.31 83 VAL A C 1
ATOM 621 O O . VAL A 1 83 ? 5.931 -8.569 -10.608 1.00 94.31 83 VAL A O 1
ATOM 624 N N . VAL A 1 84 ? 4.253 -10.014 -10.202 1.00 94.31 84 VAL A N 1
ATOM 625 C CA . VAL A 1 84 ? 3.796 -10.100 -11.593 1.00 94.31 84 VAL A CA 1
ATOM 626 C C . VAL A 1 84 ? 3.102 -8.794 -11.969 1.00 94.31 84 VAL A C 1
ATOM 628 O O . VAL A 1 84 ? 2.154 -8.374 -11.302 1.00 94.31 84 VAL A O 1
ATOM 631 N N . LEU A 1 85 ? 3.568 -8.146 -13.035 1.00 92.81 85 LEU A N 1
ATOM 632 C CA . LEU A 1 85 ? 2.954 -6.924 -13.533 1.00 92.81 85 LEU A CA 1
ATOM 633 C C . LEU A 1 85 ? 1.594 -7.239 -14.177 1.00 92.81 85 LEU A C 1
ATOM 635 O O . LEU A 1 85 ? 1.481 -8.233 -14.898 1.00 92.81 85 LEU A O 1
ATOM 639 N N . PRO A 1 86 ? 0.563 -6.398 -13.963 1.00 90.31 86 PRO A N 1
ATOM 640 C CA . PRO A 1 86 ? -0.783 -6.611 -14.492 1.00 90.31 86 PRO A CA 1
ATOM 641 C C . PRO A 1 86 ? -0.852 -6.246 -15.983 1.00 90.31 86 PRO A C 1
ATOM 643 O O . PRO A 1 86 ? -1.527 -5.301 -16.387 1.00 90.31 86 PRO A O 1
ATOM 646 N N . LEU A 1 87 ? -0.103 -6.978 -16.801 1.00 89.62 87 LEU A N 1
ATOM 647 C CA . LEU A 1 87 ? -0.038 -6.811 -18.246 1.00 89.62 87 LEU A CA 1
ATOM 648 C C . LEU A 1 87 ? -0.926 -7.851 -18.941 1.00 89.62 87 LEU A C 1
ATOM 650 O O . LEU A 1 87 ? -1.165 -8.930 -18.391 1.00 89.62 87 LEU A O 1
ATOM 654 N N . PRO A 1 88 ? -1.410 -7.560 -20.161 1.00 87.19 88 PRO A N 1
ATOM 655 C CA . PRO A 1 88 ? -2.061 -8.565 -20.989 1.00 87.19 88 PRO A CA 1
ATOM 656 C C . PRO A 1 88 ? -1.157 -9.791 -21.209 1.00 87.19 88 PRO A C 1
ATOM 658 O O . PRO A 1 88 ? 0.070 -9.650 -21.182 1.00 87.19 88 PRO A O 1
ATOM 661 N N . PRO A 1 89 ? -1.736 -10.977 -21.478 1.00 81.75 89 PRO A N 1
ATOM 662 C CA . PRO A 1 89 ? -0.964 -12.185 -21.742 1.00 81.75 89 PRO A CA 1
ATOM 663 C C . PRO A 1 89 ? 0.064 -11.952 -22.848 1.00 81.75 89 PRO A C 1
ATOM 665 O O . PRO A 1 89 ? -0.270 -11.442 -23.923 1.00 81.75 89 PRO A O 1
ATOM 668 N N . LEU A 1 90 ? 1.311 -12.343 -22.590 1.00 81.94 90 LEU A N 1
ATOM 669 C CA . LEU A 1 90 ? 2.363 -12.263 -23.594 1.00 81.94 90 LEU A CA 1
ATOM 670 C C . LEU A 1 90 ? 2.034 -13.239 -24.727 1.00 81.94 90 LEU A C 1
ATOM 672 O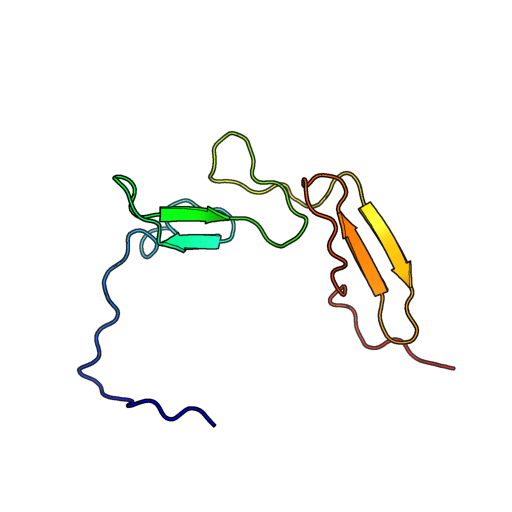 O . LEU A 1 90 ? 1.823 -14.431 -24.496 1.00 81.94 90 LEU A O 1
ATOM 676 N N . LYS A 1 91 ? 1.979 -12.733 -25.963 1.00 80.75 91 LYS A N 1
ATOM 677 C CA . LYS A 1 91 ? 1.874 -13.595 -27.141 1.00 80.75 91 LYS A CA 1
ATOM 678 C C . LYS A 1 91 ? 3.197 -14.332 -27.314 1.00 80.75 91 LYS A C 1
ATOM 680 O O . LYS A 1 91 ? 4.208 -13.716 -27.640 1.00 80.75 91 LYS A O 1
ATOM 685 N N . MET A 1 92 ? 3.164 -15.638 -27.098 1.00 68.12 92 MET A N 1
ATOM 686 C CA . MET A 1 92 ? 4.230 -16.541 -27.516 1.00 68.12 92 MET A CA 1
ATOM 687 C C . MET A 1 92 ? 4.090 -16.736 -29.030 1.00 68.12 92 MET A C 1
ATOM 689 O O . MET A 1 92 ? 2.997 -17.071 -29.493 1.00 68.12 92 MET A O 1
ATOM 693 N N . LEU A 1 93 ? 5.153 -16.430 -29.779 1.00 63.94 93 LEU A N 1
ATOM 694 C CA . LEU A 1 93 ? 5.259 -16.727 -31.213 1.00 63.94 93 LEU A CA 1
ATOM 695 C C . LEU A 1 93 ? 5.415 -18.232 -31.442 1.00 63.94 93 LEU A C 1
ATOM 697 O O . LEU A 1 93 ? 6.089 -18.879 -30.607 1.00 63.94 93 LEU A O 1
#